Protein AF-A0A514WSY0-F1 (afdb_monomer)

Structure (mmCIF, N/CA/C/O backbone):
data_AF-A0A514WSY0-F1
#
_entry.id   AF-A0A514WSY0-F1
#
loop_
_atom_site.group_PDB
_atom_site.id
_atom_site.type_symbol
_atom_site.label_atom_id
_atom_site.label_alt_id
_atom_site.label_comp_id
_atom_site.label_asym_id
_atom_site.label_entity_id
_atom_site.label_seq_id
_atom_site.pdbx_PDB_ins_code
_atom_site.Cartn_x
_atom_site.Cartn_y
_atom_site.Cartn_z
_atom_site.occupancy
_atom_site.B_iso_or_equiv
_atom_site.auth_seq_id
_atom_site.auth_comp_id
_atom_site.auth_asym_id
_atom_site.auth_atom_id
_atom_site.pdbx_PDB_model_num
ATOM 1 N N . MET A 1 1 ? 25.156 -10.195 -79.319 1.00 49.22 1 MET A N 1
ATOM 2 C CA . MET A 1 1 ? 25.030 -8.844 -78.727 1.00 49.22 1 MET A CA 1
ATOM 3 C C . MET A 1 1 ? 23.936 -8.890 -77.669 1.00 49.22 1 MET A C 1
ATOM 5 O O . MET A 1 1 ? 22.770 -8.965 -78.022 1.00 49.22 1 MET A O 1
ATOM 9 N N . MET A 1 2 ? 24.316 -8.970 -76.390 1.00 41.12 2 MET A N 1
ATOM 10 C CA . MET A 1 2 ? 23.398 -9.015 -75.242 1.00 41.12 2 MET A CA 1
ATOM 11 C C . MET A 1 2 ? 23.031 -7.587 -74.824 1.00 41.12 2 MET A C 1
ATOM 13 O O . MET A 1 2 ? 23.914 -6.808 -74.478 1.00 41.12 2 MET A O 1
ATOM 17 N N . MET A 1 3 ? 21.740 -7.249 -74.853 1.00 45.38 3 MET A N 1
ATOM 18 C CA . MET A 1 3 ? 21.205 -6.016 -74.271 1.00 45.38 3 MET A CA 1
ATOM 19 C C . MET A 1 3 ? 20.852 -6.264 -72.801 1.00 45.38 3 MET A C 1
ATOM 21 O O . MET A 1 3 ? 19.945 -7.032 -72.488 1.00 45.38 3 MET A O 1
ATOM 25 N N . ILE A 1 4 ? 21.589 -5.612 -71.904 1.00 53.38 4 ILE A N 1
ATOM 26 C CA . ILE A 1 4 ? 21.357 -5.616 -70.459 1.00 53.38 4 ILE A CA 1
ATOM 27 C C . ILE A 1 4 ? 20.234 -4.614 -70.154 1.00 53.38 4 ILE A C 1
ATOM 29 O O . ILE A 1 4 ? 20.362 -3.419 -70.418 1.00 53.38 4 ILE A O 1
ATOM 33 N N . ARG A 1 5 ? 19.117 -5.119 -69.620 1.00 49.19 5 ARG A N 1
ATOM 34 C CA . ARG A 1 5 ? 18.004 -4.328 -69.077 1.00 49.19 5 ARG A CA 1
ATOM 35 C C . ARG A 1 5 ? 18.430 -3.701 -67.747 1.00 49.19 5 ARG A C 1
ATOM 37 O O . ARG A 1 5 ? 18.722 -4.426 -66.803 1.00 49.19 5 ARG A O 1
ATOM 44 N N . TRP A 1 6 ? 18.407 -2.375 -67.659 1.00 45.44 6 TRP A N 1
ATOM 45 C CA . TRP A 1 6 ? 18.540 -1.649 -66.396 1.00 45.44 6 TRP A CA 1
ATOM 46 C C . TRP A 1 6 ? 17.155 -1.474 -65.766 1.00 45.44 6 TRP A C 1
ATOM 48 O O . TRP A 1 6 ? 16.295 -0.795 -66.323 1.00 45.44 6 TRP A O 1
ATOM 58 N N . ILE A 1 7 ? 16.930 -2.118 -64.621 1.00 57.66 7 ILE A N 1
ATOM 59 C CA . ILE A 1 7 ? 15.767 -1.879 -63.761 1.00 57.66 7 ILE A CA 1
ATOM 60 C C . ILE A 1 7 ? 16.151 -0.740 -62.816 1.00 57.66 7 ILE A C 1
ATOM 62 O O . ILE A 1 7 ? 17.031 -0.898 -61.973 1.00 57.66 7 ILE A O 1
ATOM 66 N N . VAL A 1 8 ? 15.504 0.412 -62.971 1.00 50.09 8 VAL A N 1
ATOM 67 C CA . VAL A 1 8 ? 15.615 1.534 -62.036 1.00 50.09 8 VAL A CA 1
ATOM 68 C C . VAL A 1 8 ? 14.649 1.267 -60.880 1.00 50.09 8 VAL A C 1
ATOM 70 O O . VAL A 1 8 ? 13.440 1.420 -61.029 1.00 50.09 8 VAL A O 1
ATOM 73 N N . PHE A 1 9 ? 15.178 0.835 -59.735 1.00 47.72 9 PHE A N 1
ATOM 74 C CA . PHE A 1 9 ? 14.438 0.800 -58.473 1.00 47.72 9 PHE A CA 1
ATOM 75 C C . PHE A 1 9 ? 14.462 2.202 -57.855 1.00 47.72 9 PHE A C 1
ATOM 77 O O . PHE A 1 9 ? 15.474 2.629 -57.301 1.00 47.72 9 PHE A O 1
ATOM 84 N N . LEU A 1 10 ? 13.349 2.930 -57.963 1.00 47.09 10 LEU A N 1
ATOM 85 C CA . LEU A 1 10 ? 13.120 4.152 -57.195 1.00 47.09 10 LEU A CA 1
ATOM 86 C C . LEU A 1 10 ? 12.770 3.751 -55.752 1.00 47.09 10 LEU A C 1
ATOM 88 O O . LEU A 1 10 ? 11.654 3.314 -55.475 1.00 47.09 10 LEU A O 1
ATOM 92 N N . PHE A 1 11 ? 13.724 3.881 -54.830 1.00 49.72 11 PHE A N 1
ATOM 93 C CA . PHE A 1 11 ? 13.440 3.852 -53.397 1.00 49.72 11 PHE A CA 1
ATOM 94 C C . PHE A 1 11 ? 12.844 5.204 -52.996 1.00 49.72 11 PHE A C 1
ATOM 96 O O . PHE A 1 11 ? 13.545 6.211 -52.910 1.00 49.72 11 PHE A O 1
ATOM 103 N N . VAL A 1 12 ? 11.533 5.224 -52.766 1.00 48.94 12 VAL A N 1
ATOM 104 C CA . VAL A 1 12 ? 10.858 6.331 -52.088 1.00 48.94 12 VAL A CA 1
ATOM 105 C C . VAL A 1 12 ? 11.247 6.246 -50.612 1.00 48.94 12 VAL A C 1
ATOM 107 O O . VAL A 1 12 ? 10.698 5.447 -49.858 1.00 48.94 12 VAL A O 1
ATOM 110 N N . LEU A 1 13 ? 12.242 7.040 -50.213 1.00 47.41 13 LEU A N 1
ATOM 111 C CA . LEU A 1 13 ? 12.536 7.332 -48.812 1.00 47.41 13 LEU A CA 1
ATOM 112 C C . LEU A 1 13 ? 11.383 8.178 -48.264 1.00 47.41 13 LEU A C 1
ATOM 114 O O . LEU A 1 13 ? 11.403 9.405 -48.324 1.00 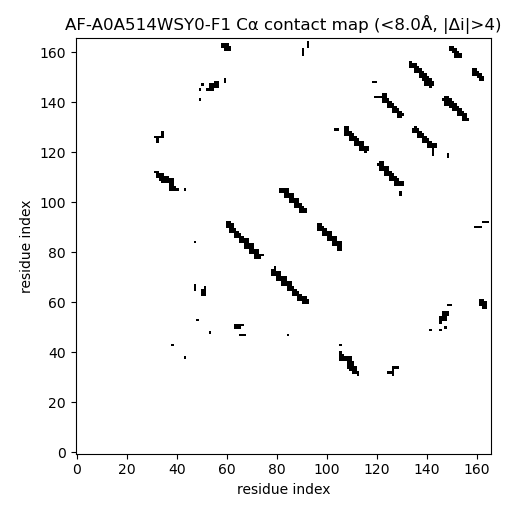47.41 13 LEU A O 1
ATOM 118 N N . GLY A 1 14 ? 10.346 7.503 -47.772 1.00 44.25 14 GLY A N 1
ATOM 119 C CA . GLY A 1 14 ? 9.376 8.118 -46.882 1.00 44.25 14 GLY A CA 1
ATOM 120 C C . GLY A 1 14 ? 10.098 8.501 -45.598 1.00 44.25 14 GLY A C 1
ATOM 121 O O . GLY A 1 14 ? 10.424 7.633 -44.792 1.00 44.25 14 GLY A O 1
ATOM 122 N N . ALA A 1 15 ? 10.386 9.790 -45.430 1.00 51.22 15 ALA A N 1
ATOM 123 C CA . ALA A 1 15 ? 10.740 10.349 -44.137 1.00 51.22 15 ALA A CA 1
ATOM 124 C C . ALA A 1 15 ? 9.497 10.233 -43.247 1.00 51.22 15 ALA A C 1
ATOM 126 O O . ALA A 1 15 ? 8.603 11.075 -43.297 1.00 51.22 15 ALA A O 1
ATOM 127 N N . VAL A 1 16 ? 9.405 9.132 -42.502 1.00 50.41 16 VAL A N 1
ATOM 128 C CA . VAL A 1 16 ? 8.457 9.020 -41.399 1.00 50.41 16 VAL A CA 1
ATOM 129 C C . VAL A 1 16 ? 8.965 9.983 -40.337 1.00 50.41 16 VAL A C 1
ATOM 131 O O . VAL A 1 16 ? 10.051 9.823 -39.786 1.00 50.41 16 VAL A O 1
ATOM 134 N N . THR A 1 17 ? 8.219 11.063 -40.166 1.00 47.12 17 THR A N 1
ATOM 135 C CA . THR A 1 17 ? 8.402 12.065 -39.128 1.00 47.12 17 THR A CA 1
ATOM 136 C C . THR A 1 17 ? 8.145 11.414 -37.774 1.00 47.12 17 THR A C 1
ATOM 138 O O . THR A 1 17 ? 6.995 11.308 -37.352 1.00 47.12 17 THR A O 1
ATOM 141 N N . ASP A 1 18 ? 9.206 10.991 -37.091 1.00 40.91 18 ASP A N 1
ATOM 142 C CA . ASP A 1 18 ? 9.161 10.742 -35.652 1.00 40.91 18 ASP A CA 1
ATOM 143 C C . ASP A 1 18 ? 9.170 12.102 -34.940 1.00 40.91 18 ASP A C 1
ATOM 145 O O . ASP A 1 18 ? 10.183 12.563 -34.410 1.00 40.91 18 ASP A O 1
ATOM 149 N N . GLU A 1 19 ? 8.022 12.782 -34.950 1.00 43.56 19 GLU A N 1
ATOM 150 C CA . GLU A 1 19 ? 7.717 13.742 -33.895 1.00 43.56 19 GLU A CA 1
ATOM 151 C C . GLU A 1 19 ? 7.579 12.934 -32.604 1.00 43.56 19 GLU A C 1
ATOM 153 O O . GLU A 1 19 ? 6.514 12.424 -32.259 1.00 43.56 19 GLU A O 1
ATOM 158 N N . ILE A 1 20 ? 8.704 12.758 -31.909 1.00 43.41 20 ILE A N 1
ATOM 159 C CA . ILE A 1 20 ? 8.717 12.221 -30.556 1.00 43.41 20 ILE A CA 1
ATOM 160 C C . ILE A 1 20 ? 8.007 13.257 -29.690 1.00 43.41 20 ILE A C 1
ATOM 162 O O . ILE A 1 20 ? 8.602 14.232 -29.229 1.00 43.41 20 ILE A O 1
ATOM 166 N N . ALA A 1 21 ? 6.708 13.048 -29.500 1.00 36.47 21 ALA A N 1
ATOM 167 C CA . ALA A 1 21 ? 5.917 13.704 -28.484 1.00 36.47 21 ALA A CA 1
ATOM 168 C C . ALA A 1 21 ? 6.507 13.341 -27.112 1.00 36.47 21 ALA A C 1
ATOM 170 O O . ALA A 1 21 ? 6.096 12.384 -26.462 1.00 36.47 21 ALA A O 1
ATOM 171 N N . PHE A 1 22 ? 7.496 14.113 -26.662 1.00 37.94 22 PHE A N 1
ATOM 172 C CA . PHE A 1 22 ? 7.923 14.169 -25.266 1.00 37.94 22 PHE A CA 1
ATOM 173 C C . PHE A 1 22 ? 6.858 14.919 -24.454 1.00 37.94 22 PHE A C 1
ATOM 175 O O . PHE A 1 22 ? 7.079 16.003 -23.925 1.00 37.94 22 PHE A O 1
ATOM 182 N N . GLY A 1 23 ? 5.665 14.336 -24.383 1.00 35.69 23 GLY A N 1
ATOM 183 C CA . GLY A 1 23 ? 4.714 14.590 -23.319 1.00 35.69 23 GLY A CA 1
ATOM 184 C C . GLY A 1 23 ? 4.888 13.470 -22.312 1.00 35.69 23 GLY A C 1
ATOM 185 O O . GLY A 1 23 ? 4.402 12.366 -22.531 1.00 35.69 23 GLY A O 1
ATOM 186 N N . GLN A 1 24 ? 5.620 13.720 -21.227 1.00 37.50 24 GLN A N 1
ATOM 187 C CA . GLN A 1 24 ? 5.541 12.847 -20.063 1.00 37.50 24 GLN A CA 1
ATOM 188 C C . GLN A 1 24 ? 4.114 12.915 -19.529 1.00 37.50 24 GLN A C 1
ATOM 190 O O . GLN A 1 24 ? 3.768 13.806 -18.754 1.00 37.50 24 GLN A O 1
ATOM 195 N N . GLU A 1 25 ? 3.285 11.965 -19.940 1.00 36.28 25 GLU A N 1
ATOM 196 C CA . GLU A 1 25 ? 2.050 11.648 -19.246 1.00 36.28 25 GLU A CA 1
ATOM 197 C C . GLU A 1 25 ? 2.443 11.083 -17.875 1.00 36.28 25 GLU A C 1
ATOM 199 O O . GLU A 1 25 ? 2.651 9.887 -17.673 1.00 36.28 25 GLU A O 1
ATOM 204 N N . VAL A 1 26 ? 2.609 11.987 -16.907 1.00 43.34 26 VAL A N 1
ATOM 205 C CA . VAL A 1 26 ? 2.345 11.675 -15.501 1.00 43.34 26 VAL A CA 1
ATOM 206 C C . VAL A 1 26 ? 0.973 10.998 -15.510 1.00 43.34 26 VAL A C 1
ATOM 208 O O . VAL A 1 26 ? 0.051 11.620 -16.041 1.00 43.34 26 VAL A O 1
ATOM 211 N N . PRO A 1 27 ? 0.823 9.748 -15.025 1.00 44.94 27 PRO A N 1
ATOM 212 C CA . PRO A 1 27 ? -0.423 9.008 -15.181 1.00 44.94 27 PRO A CA 1
ATOM 213 C C . PRO A 1 27 ? -1.586 9.896 -14.747 1.00 44.94 27 PRO A C 1
ATOM 215 O O . PRO A 1 27 ? -1.594 10.427 -13.6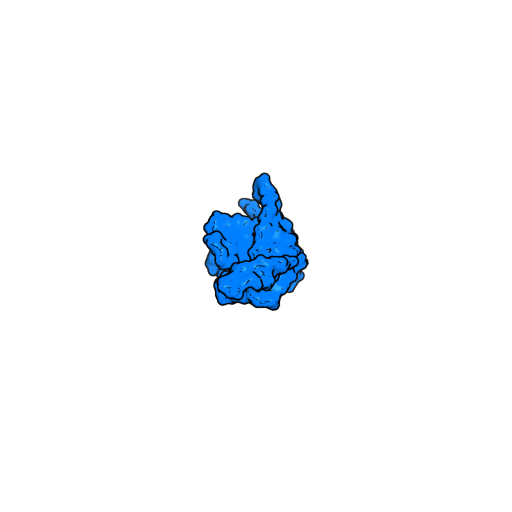32 1.00 44.94 27 PRO A O 1
ATOM 218 N N . PHE A 1 28 ? -2.475 10.150 -15.709 1.00 43.25 28 PHE A N 1
ATOM 219 C CA . PHE A 1 28 ? -3.557 11.106 -15.600 1.00 43.25 28 PHE A CA 1
ATOM 220 C C . PHE A 1 28 ? -4.373 10.816 -14.346 1.00 43.25 28 PHE A C 1
ATOM 222 O O . PHE A 1 28 ? -4.771 9.681 -14.101 1.00 43.25 28 PHE A O 1
ATOM 229 N N . ILE A 1 29 ? -4.730 11.873 -13.623 1.00 46.09 29 ILE A N 1
ATOM 230 C CA . ILE A 1 29 ? -5.723 11.859 -12.536 1.00 46.09 29 ILE A CA 1
ATOM 231 C C . ILE A 1 29 ? -7.033 11.147 -12.966 1.00 46.09 29 ILE A C 1
ATOM 233 O O . ILE A 1 29 ? -7.771 10.643 -12.126 1.00 46.09 29 ILE A O 1
ATOM 237 N N . ASN A 1 30 ? -7.299 11.047 -14.275 1.00 47.56 30 ASN A N 1
ATOM 238 C CA . ASN A 1 30 ? -8.462 10.378 -14.862 1.00 47.56 30 ASN A CA 1
ATOM 239 C C . ASN A 1 30 ? -8.370 8.840 -14.954 1.00 47.56 30 ASN A C 1
ATOM 241 O O . ASN A 1 30 ? -9.380 8.210 -15.259 1.00 47.56 30 ASN A O 1
ATOM 245 N N . ASP A 1 31 ? -7.208 8.224 -14.710 1.00 61.97 31 ASP A N 1
ATOM 246 C CA . ASP A 1 31 ? -7.023 6.769 -14.818 1.00 61.97 31 ASP A CA 1
ATOM 247 C C . ASP A 1 31 ? -7.016 6.023 -13.478 1.00 61.97 31 ASP A C 1
ATOM 249 O O . ASP A 1 31 ? -6.892 4.790 -13.472 1.00 61.97 31 ASP A O 1
ATOM 253 N N . ASP A 1 32 ? -7.197 6.742 -12.372 1.00 74.62 32 ASP A N 1
ATOM 254 C CA . ASP A 1 32 ? -7.227 6.181 -11.026 1.00 74.62 32 ASP A CA 1
ATOM 255 C C . ASP A 1 32 ? -8.352 5.137 -10.863 1.00 74.62 32 ASP A C 1
ATOM 257 O O . ASP A 1 32 ? -9.489 5.366 -11.294 1.00 74.62 32 ASP A O 1
ATOM 261 N N . PRO A 1 33 ? -8.083 3.986 -10.216 1.00 81.50 33 PRO A N 1
ATOM 262 C CA . PRO A 1 33 ? -9.129 3.029 -9.883 1.00 81.50 33 PRO A CA 1
ATOM 263 C C . PRO A 1 33 ? -10.207 3.668 -9.002 1.00 81.50 33 PRO A C 1
ATOM 265 O O . PRO A 1 33 ? -9.900 4.307 -7.994 1.00 81.50 33 PRO A O 1
ATOM 268 N N . SER A 1 34 ? -11.479 3.442 -9.334 1.00 85.38 34 SER A N 1
ATOM 269 C CA . SER A 1 34 ? -12.586 3.854 -8.471 1.00 85.38 34 SER A CA 1
ATOM 270 C C . SER A 1 34 ? -12.599 3.023 -7.191 1.00 85.38 34 SER A C 1
ATOM 272 O O . SER A 1 34 ? -12.605 1.790 -7.248 1.00 85.38 34 SER A O 1
ATOM 274 N N . VAL A 1 35 ? -12.665 3.692 -6.046 1.00 87.00 35 VAL A N 1
ATOM 275 C CA . VAL A 1 35 ? -12.582 3.056 -4.733 1.00 87.00 35 VAL A CA 1
ATOM 276 C C . VAL A 1 35 ? -13.990 2.719 -4.229 1.00 87.00 35 VAL A C 1
ATOM 278 O O . VAL A 1 35 ? -14.664 3.529 -3.596 1.00 87.00 35 VAL A O 1
ATOM 281 N N . GLN A 1 36 ? -14.465 1.524 -4.585 1.00 87.56 36 GLN A N 1
ATOM 282 C CA . GLN A 1 36 ? -15.857 1.097 -4.370 1.00 87.56 36 GLN A CA 1
ATOM 283 C C . GLN A 1 36 ? -15.994 -0.112 -3.438 1.00 87.56 36 GLN A C 1
ATOM 285 O O . GLN A 1 36 ? -17.105 -0.431 -3.024 1.00 87.56 36 GLN A O 1
ATOM 290 N N . GLN A 1 37 ? -14.887 -0.782 -3.115 1.00 90.44 37 GLN A N 1
ATOM 291 C CA . GLN A 1 37 ? -14.873 -2.013 -2.325 1.00 90.44 37 GLN A CA 1
ATOM 292 C C . GLN A 1 37 ? -14.206 -1.756 -0.974 1.00 90.44 37 GLN A C 1
ATOM 294 O O . GLN A 1 37 ? -13.307 -0.925 -0.887 1.00 90.44 37 GLN A O 1
ATOM 299 N N . GLU A 1 38 ? -14.633 -2.444 0.079 1.00 91.94 38 GLU A N 1
ATOM 300 C CA . GLU A 1 38 ? -13.911 -2.468 1.357 1.00 91.94 38 GLU A CA 1
ATOM 301 C C . GLU A 1 38 ? -12.881 -3.593 1.321 1.00 91.94 38 GLU A C 1
ATOM 303 O O . GLU A 1 38 ? -13.157 -4.652 0.759 1.00 91.94 38 GLU A O 1
ATOM 308 N N . LEU A 1 39 ? -11.691 -3.359 1.878 1.00 91.31 39 LEU A N 1
ATOM 309 C CA . LEU A 1 39 ? -10.684 -4.405 2.009 1.00 91.31 39 LEU A CA 1
ATOM 310 C C . LEU A 1 39 ? -11.276 -5.558 2.836 1.00 91.31 39 LEU A C 1
ATOM 312 O O . LEU A 1 39 ? -11.748 -5.383 3.953 1.00 91.31 39 LEU A O 1
ATOM 316 N N . ASP A 1 40 ? -11.269 -6.757 2.278 1.00 91.56 40 ASP A N 1
ATOM 317 C CA . ASP A 1 40 ? -11.485 -7.976 3.043 1.00 91.56 40 ASP A CA 1
ATOM 318 C C . ASP A 1 40 ? -10.128 -8.579 3.434 1.00 91.56 40 ASP A C 1
ATOM 320 O O . ASP A 1 40 ? -9.066 -8.025 3.134 1.00 91.56 40 ASP A O 1
ATOM 324 N N . GLN A 1 41 ? -10.155 -9.706 4.145 1.00 92.31 41 GLN A N 1
ATOM 325 C CA . GLN A 1 41 ? -8.934 -10.378 4.586 1.00 92.31 41 GLN A CA 1
ATOM 326 C C . GLN A 1 41 ? -8.055 -10.797 3.397 1.00 92.31 41 GLN A C 1
ATOM 328 O O . GLN A 1 41 ? -6.845 -10.576 3.425 1.00 92.31 41 GLN A O 1
ATOM 333 N N . ASP A 1 42 ? -8.659 -11.348 2.342 1.00 94.31 42 ASP A N 1
ATOM 334 C CA . ASP A 1 42 ? -7.936 -11.846 1.170 1.00 94.31 42 ASP A CA 1
ATOM 335 C C . ASP A 1 42 ? -7.217 -10.706 0.439 1.00 94.31 42 ASP A C 1
ATOM 337 O O . ASP A 1 42 ? -6.029 -10.808 0.110 1.00 94.31 42 ASP A O 1
ATOM 341 N N . MET A 1 43 ? -7.908 -9.584 0.228 1.00 94.19 43 MET A N 1
ATOM 342 C CA . MET A 1 43 ? -7.327 -8.410 -0.406 1.00 94.19 43 MET A CA 1
ATOM 343 C C . MET A 1 43 ? -6.294 -7.729 0.494 1.00 94.19 43 MET A C 1
ATOM 345 O O . MET A 1 43 ? -5.254 -7.269 0.015 1.00 94.19 43 MET A O 1
ATOM 349 N N . PHE A 1 44 ? -6.534 -7.683 1.804 1.00 94.50 44 PHE A N 1
ATOM 350 C CA . PHE A 1 44 ? -5.565 -7.168 2.765 1.00 94.50 44 PHE A CA 1
ATOM 351 C C . PHE A 1 44 ? -4.263 -7.981 2.738 1.00 94.50 44 PHE A C 1
ATOM 353 O O . PHE A 1 44 ? -3.178 -7.401 2.640 1.00 94.50 44 PHE A O 1
ATOM 360 N N . ASP A 1 45 ? -4.358 -9.311 2.741 1.00 94.94 45 ASP A N 1
ATOM 361 C CA . ASP A 1 45 ? -3.205 -10.210 2.661 1.00 94.94 45 ASP A CA 1
ATOM 362 C C . ASP A 1 45 ? -2.486 -10.089 1.316 1.00 94.94 45 ASP A C 1
ATOM 364 O O . ASP A 1 45 ? -1.251 -10.070 1.264 1.00 94.94 45 ASP A O 1
ATOM 368 N N . PHE A 1 46 ? -3.239 -9.930 0.225 1.00 94.44 46 PHE A N 1
ATOM 369 C CA . PHE A 1 46 ? -2.682 -9.633 -1.089 1.00 94.44 46 PHE A CA 1
ATOM 370 C C . PHE A 1 46 ? -1.870 -8.332 -1.086 1.00 94.44 46 PHE A C 1
ATOM 372 O O . PHE A 1 46 ? -0.722 -8.324 -1.541 1.00 94.44 46 PHE A O 1
ATOM 379 N N . VAL A 1 47 ? -2.417 -7.242 -0.543 1.00 94.88 47 VAL A N 1
ATOM 380 C CA . VAL A 1 47 ? -1.726 -5.947 -0.454 1.00 94.88 47 VAL A CA 1
ATOM 381 C C . VAL A 1 47 ? -0.492 -6.061 0.441 1.00 94.88 47 VAL A C 1
ATOM 383 O O . VAL A 1 47 ? 0.594 -5.628 0.047 1.00 94.88 47 VAL A O 1
ATOM 386 N N . ALA A 1 48 ? -0.621 -6.682 1.616 1.00 95.00 48 ALA A N 1
ATOM 387 C CA . ALA A 1 48 ? 0.473 -6.861 2.565 1.00 95.00 48 ALA A CA 1
ATOM 388 C C . ALA A 1 48 ? 1.628 -7.665 1.951 1.00 95.00 48 ALA A C 1
ATOM 390 O O . ALA A 1 48 ? 2.788 -7.248 2.031 1.00 95.00 48 ALA A O 1
ATOM 391 N N . LYS A 1 49 ? 1.312 -8.778 1.277 1.00 94.69 49 LYS A N 1
ATOM 392 C CA . LYS A 1 49 ? 2.288 -9.608 0.567 1.00 94.69 49 LYS A CA 1
ATOM 393 C C . LYS A 1 49 ? 2.929 -8.848 -0.586 1.00 94.69 49 LYS A C 1
ATOM 395 O O . LYS A 1 49 ? 4.153 -8.879 -0.714 1.00 94.69 49 LYS A O 1
ATOM 400 N N . THR A 1 50 ? 2.136 -8.161 -1.404 1.00 94.69 50 THR A N 1
ATOM 401 C CA . THR A 1 50 ? 2.642 -7.435 -2.574 1.00 94.69 50 THR A CA 1
ATOM 402 C C . THR A 1 50 ? 3.593 -6.328 -2.144 1.00 94.69 50 THR A C 1
ATOM 404 O O . THR A 1 50 ? 4.738 -6.305 -2.579 1.00 94.69 50 THR A O 1
ATOM 407 N N . LEU A 1 51 ? 3.195 -5.472 -1.204 1.00 94.38 51 LEU A N 1
ATOM 408 C CA . LEU A 1 51 ? 4.054 -4.390 -0.721 1.00 94.38 51 LEU A CA 1
ATOM 409 C C . LEU A 1 51 ? 5.253 -4.892 0.104 1.00 94.38 51 LEU A C 1
ATOM 411 O O . LEU A 1 51 ? 6.306 -4.260 0.089 1.00 94.38 51 LEU A O 1
ATOM 415 N N . GLY A 1 52 ? 5.114 -6.008 0.827 1.00 93.56 52 GLY A N 1
ATOM 416 C CA . GLY A 1 52 ? 6.170 -6.537 1.697 1.00 93.56 52 GLY A CA 1
ATOM 417 C C . GLY A 1 52 ? 7.229 -7.387 1.007 1.00 93.56 52 GLY A C 1
ATOM 418 O O . GLY A 1 52 ? 8.345 -7.488 1.512 1.00 93.56 52 GLY A O 1
ATOM 419 N N . SER A 1 53 ? 6.900 -7.995 -0.134 1.00 91.81 53 SER A N 1
ATOM 420 C CA . SER A 1 53 ? 7.811 -8.891 -0.860 1.00 91.81 53 SER A CA 1
ATOM 421 C C . SER A 1 53 ? 8.264 -8.361 -2.217 1.00 91.81 53 SER A C 1
ATOM 423 O O . SER A 1 53 ? 9.198 -8.918 -2.796 1.00 91.81 53 SER A O 1
ATOM 425 N N . ALA A 1 54 ? 7.636 -7.303 -2.736 1.00 90.19 54 ALA A N 1
ATOM 426 C CA . ALA A 1 54 ? 7.951 -6.842 -4.073 1.00 90.19 54 ALA A CA 1
ATOM 427 C C . ALA A 1 54 ? 9.334 -6.200 -4.179 1.00 90.19 54 ALA A C 1
ATOM 429 O O . ALA A 1 54 ? 9.781 -5.418 -3.335 1.00 90.19 54 ALA A O 1
ATOM 430 N N . LYS A 1 55 ? 9.981 -6.474 -5.310 1.00 92.31 55 LYS A N 1
ATOM 431 C CA . LYS A 1 55 ? 11.185 -5.768 -5.726 1.00 92.31 55 LYS A CA 1
ATOM 432 C C . LYS A 1 55 ? 10.797 -4.398 -6.277 1.00 92.31 55 LYS A C 1
ATOM 434 O O . LYS A 1 55 ? 9.996 -4.301 -7.201 1.00 92.31 55 LYS A O 1
ATOM 439 N N . LEU A 1 56 ? 11.381 -3.331 -5.744 1.00 91.50 56 LEU A N 1
ATOM 440 C CA . LEU A 1 56 ? 11.200 -2.000 -6.323 1.00 91.50 56 LEU A CA 1
ATOM 441 C C . LEU A 1 56 ? 11.942 -1.908 -7.660 1.00 91.50 56 LEU A C 1
ATOM 443 O O . LEU A 1 56 ? 13.089 -2.356 -7.776 1.00 91.50 56 LEU A O 1
ATOM 447 N N . SER A 1 57 ? 11.293 -1.331 -8.668 1.00 90.31 57 SER A N 1
ATOM 448 C CA . SER A 1 57 ? 11.906 -1.151 -9.985 1.00 90.31 57 SER A CA 1
ATOM 449 C C . SER A 1 57 ? 13.072 -0.149 -9.938 1.00 90.31 57 SER A C 1
ATOM 451 O O . SER A 1 57 ? 13.085 0.732 -9.081 1.00 90.31 57 SER A O 1
ATOM 453 N N . PRO A 1 58 ? 14.061 -0.214 -10.852 1.00 87.44 58 PRO A N 1
ATOM 454 C CA . PRO A 1 58 ? 15.279 0.610 -10.766 1.00 87.44 58 PRO A CA 1
ATOM 455 C C . PRO A 1 58 ? 15.061 2.136 -10.764 1.00 87.44 58 PRO A C 1
ATOM 457 O O . PRO A 1 58 ? 15.902 2.884 -10.242 1.00 87.44 58 PRO A O 1
ATOM 460 N N . HIS A 1 59 ? 13.951 2.600 -11.349 1.00 84.00 59 HIS A N 1
ATOM 461 C CA . HIS A 1 59 ? 13.535 4.008 -11.381 1.00 84.00 59 HIS A CA 1
ATOM 462 C C . HIS A 1 59 ? 12.864 4.479 -10.082 1.00 84.00 59 HIS A C 1
ATOM 464 O O . HIS A 1 59 ? 12.769 5.681 -9.841 1.00 84.00 59 HIS A O 1
ATOM 470 N N . MET A 1 60 ? 12.450 3.554 -9.216 1.00 86.38 60 MET A N 1
ATOM 471 C CA . MET A 1 60 ? 11.881 3.848 -7.905 1.00 86.38 60 MET A CA 1
ATOM 472 C C . MET A 1 60 ? 13.010 4.134 -6.907 1.00 86.38 60 MET A C 1
ATOM 474 O O . MET A 1 60 ? 13.636 3.225 -6.363 1.00 86.38 60 MET A O 1
ATOM 478 N N . LYS A 1 61 ? 13.302 5.415 -6.656 1.00 81.00 61 LYS A N 1
ATOM 479 C CA . LYS A 1 61 ? 14.331 5.854 -5.692 1.00 81.00 61 LYS A CA 1
ATOM 480 C C . LYS A 1 61 ? 13.759 6.040 -4.284 1.00 81.00 61 LYS A C 1
ATOM 482 O O . LYS A 1 61 ? 13.971 7.065 -3.645 1.00 81.00 61 LYS A O 1
ATOM 487 N N . CYS A 1 62 ? 13.030 5.050 -3.787 1.00 85.19 62 CYS A N 1
ATOM 488 C CA . CYS A 1 62 ? 12.533 5.040 -2.414 1.00 85.19 62 CYS A CA 1
ATOM 489 C C . CYS A 1 62 ? 12.895 3.731 -1.713 1.00 85.19 62 CYS A C 1
ATOM 491 O O . CYS A 1 62 ? 13.340 2.770 -2.339 1.00 85.19 62 CYS A O 1
ATOM 493 N N . THR A 1 63 ? 12.687 3.687 -0.400 1.00 88.38 63 THR A N 1
ATOM 494 C CA . THR A 1 63 ? 12.637 2.414 0.327 1.00 88.38 63 THR A CA 1
ATOM 495 C C . THR A 1 63 ? 11.230 2.170 0.831 1.00 88.38 63 THR A C 1
ATOM 497 O O . THR A 1 63 ? 10.596 3.096 1.339 1.00 88.38 63 THR A O 1
ATOM 500 N N . LEU A 1 64 ? 10.795 0.918 0.747 1.00 90.81 64 LEU A N 1
ATOM 501 C CA . LEU A 1 64 ? 9.514 0.447 1.243 1.00 90.81 64 LEU A CA 1
ATOM 502 C C . LEU A 1 64 ? 9.762 -0.623 2.304 1.00 90.81 64 LEU A C 1
ATOM 504 O O . LEU A 1 64 ? 10.568 -1.531 2.104 1.00 90.81 64 LEU A O 1
ATOM 508 N N . LYS A 1 65 ? 9.087 -0.503 3.443 1.00 92.88 65 LYS A N 1
ATOM 509 C CA . LYS A 1 65 ? 9.014 -1.551 4.462 1.00 92.88 65 LYS A CA 1
ATOM 510 C C . LYS A 1 65 ? 7.572 -1.683 4.897 1.00 92.88 65 LYS A C 1
ATOM 512 O O . LYS A 1 65 ? 6.942 -0.671 5.188 1.00 92.88 65 LYS A O 1
ATOM 517 N N . THR A 1 66 ? 7.075 -2.904 4.998 1.00 94.31 66 THR A N 1
ATOM 518 C CA . THR A 1 66 ? 5.738 -3.151 5.527 1.00 94.31 66 THR A CA 1
ATOM 519 C C . THR A 1 66 ? 5.784 -4.056 6.744 1.00 94.31 66 THR A C 1
ATOM 521 O O . THR A 1 66 ? 6.700 -4.865 6.907 1.00 94.31 66 THR A O 1
ATOM 524 N N . ARG A 1 67 ? 4.807 -3.887 7.633 1.00 95.69 67 ARG A N 1
ATOM 525 C CA . ARG A 1 67 ? 4.556 -4.802 8.745 1.00 95.69 67 ARG A CA 1
ATOM 526 C C . ARG A 1 67 ? 3.065 -4.875 9.037 1.00 95.69 67 ARG A C 1
ATOM 528 O O . ARG A 1 67 ? 2.393 -3.846 9.053 1.00 95.69 67 ARG A O 1
ATOM 535 N N . THR A 1 68 ? 2.573 -6.072 9.318 1.00 95.25 68 THR A N 1
ATOM 536 C CA . THR A 1 68 ? 1.217 -6.265 9.836 1.00 95.25 68 THR A CA 1
ATOM 537 C C . THR A 1 68 ? 1.239 -6.115 11.353 1.00 95.25 68 THR A C 1
ATOM 539 O O . THR A 1 68 ? 2.105 -6.667 12.033 1.00 95.25 68 THR A O 1
ATOM 542 N N . LEU A 1 69 ? 0.309 -5.331 11.877 1.00 95.56 69 LEU A N 1
ATOM 543 C CA . LEU A 1 69 ? 0.109 -5.044 13.289 1.00 95.56 69 LEU A CA 1
ATOM 544 C C . LEU A 1 69 ? -1.329 -5.383 13.667 1.00 95.56 69 LEU A C 1
ATOM 546 O O . LEU A 1 69 ? -2.217 -5.365 12.819 1.00 95.56 69 LEU A O 1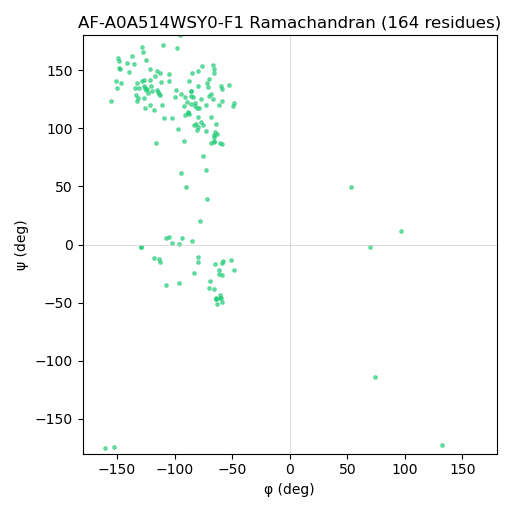
ATOM 550 N N . ARG A 1 70 ? -1.559 -5.601 14.960 1.00 94.75 70 ARG A N 1
ATOM 551 C CA . ARG A 1 70 ? -2.899 -5.741 15.522 1.00 94.75 70 ARG A CA 1
ATOM 552 C C . ARG A 1 70 ? -3.099 -4.674 16.586 1.00 94.75 70 ARG A C 1
ATOM 554 O O . ARG A 1 70 ? -2.334 -4.612 17.546 1.00 94.75 70 ARG A O 1
ATOM 561 N N . GLU A 1 71 ? -4.095 -3.817 16.400 1.00 93.38 71 GLU A N 1
ATOM 562 C CA . GLU A 1 71 ? -4.389 -2.705 17.309 1.00 93.38 71 GLU A CA 1
ATOM 563 C C . GLU A 1 71 ? -5.810 -2.824 17.861 1.00 93.38 71 GLU A C 1
ATOM 565 O O . GLU A 1 71 ? -6.740 -3.206 17.149 1.00 93.38 71 GLU A O 1
ATOM 570 N N . LEU A 1 72 ? -5.987 -2.486 19.139 1.00 93.00 72 LEU A N 1
ATOM 571 C CA . LEU A 1 72 ? -7.307 -2.382 19.750 1.00 93.00 72 LEU A CA 1
ATOM 572 C C . LEU A 1 72 ? -7.898 -1.012 19.402 1.00 93.00 72 LEU A C 1
ATOM 574 O O . LEU A 1 72 ? -7.321 0.021 19.746 1.00 93.00 72 LEU A O 1
ATOM 578 N N . ARG A 1 73 ? -9.035 -0.996 18.704 1.00 88.12 73 ARG A N 1
ATOM 579 C CA . ARG A 1 73 ? -9.719 0.228 18.271 1.00 88.12 73 ARG A CA 1
ATOM 580 C C . ARG A 1 73 ? -11.098 0.341 18.897 1.00 88.12 73 ARG A C 1
ATOM 582 O O . ARG A 1 73 ? -11.784 -0.658 19.087 1.00 88.12 73 ARG A O 1
ATOM 589 N N . ARG A 1 74 ? -11.501 1.574 19.206 1.00 88.50 74 ARG A N 1
ATOM 590 C CA . ARG A 1 74 ? -12.828 1.894 19.742 1.00 88.50 74 ARG A CA 1
ATOM 591 C C . ARG A 1 74 ? -13.776 2.226 18.600 1.00 88.50 74 ARG A C 1
ATOM 593 O O . ARG A 1 74 ? -13.540 3.188 17.873 1.00 88.50 74 ARG A O 1
ATOM 600 N N . PHE A 1 75 ? -14.839 1.450 18.477 1.00 86.19 75 PHE A N 1
ATOM 601 C CA . PHE A 1 75 ? -15.952 1.678 17.563 1.00 86.19 75 PHE A CA 1
ATOM 602 C C . PHE A 1 75 ? -17.199 2.069 18.363 1.00 86.19 75 PHE A C 1
ATOM 604 O O . PHE A 1 75 ? -17.207 2.002 19.595 1.00 86.19 75 PHE A O 1
ATOM 611 N N . SER A 1 76 ? -18.267 2.476 17.675 1.00 87.81 76 SER A N 1
ATOM 612 C CA . SER A 1 76 ? -19.543 2.816 18.322 1.00 87.81 76 SER A CA 1
ATOM 613 C C . SER A 1 76 ? -20.173 1.640 19.075 1.00 87.81 76 SER A C 1
ATOM 615 O O . SER A 1 76 ? -20.977 1.861 19.973 1.00 87.81 76 SER A O 1
ATOM 617 N N . ASP A 1 77 ? -19.811 0.405 18.722 1.00 91.50 77 ASP A N 1
ATOM 618 C CA . ASP A 1 77 ? -20.317 -0.832 19.317 1.00 91.50 77 ASP A CA 1
ATOM 619 C C . ASP A 1 77 ? -19.327 -1.524 20.276 1.00 91.50 77 ASP A C 1
ATOM 621 O O . ASP A 1 77 ? -19.610 -2.618 20.761 1.00 91.50 77 ASP A O 1
ATOM 625 N N . GLY A 1 78 ? -18.189 -0.890 20.586 1.00 94.00 78 GLY A N 1
ATOM 626 C CA . GLY A 1 78 ? -17.222 -1.376 21.575 1.00 94.00 78 GLY A CA 1
ATOM 627 C C . GLY A 1 78 ? -15.769 -1.374 21.097 1.00 94.00 78 GLY A C 1
ATOM 628 O O . GLY A 1 78 ? -15.430 -0.850 20.036 1.00 94.00 78 GLY A O 1
ATOM 629 N N . GLU A 1 79 ? -14.878 -1.947 21.910 1.00 95.38 79 GLU A N 1
ATOM 630 C CA . GLU A 1 79 ? -13.466 -2.114 21.553 1.00 95.38 79 GLU A CA 1
ATOM 631 C C . GLU A 1 79 ? -13.271 -3.405 20.745 1.00 95.38 79 GLU A C 1
ATOM 633 O O . GLU A 1 79 ? -13.696 -4.480 21.168 1.00 95.38 79 GLU A O 1
ATOM 638 N N . LYS A 1 80 ? -12.620 -3.315 19.582 1.00 91.94 80 LYS A N 1
ATOM 639 C CA . LYS A 1 80 ? -12.350 -4.459 18.702 1.00 91.94 80 LYS A CA 1
ATOM 640 C C . LYS A 1 80 ? -10.902 -4.465 18.240 1.00 91.94 80 LYS A C 1
ATOM 642 O O . LYS A 1 80 ? -10.339 -3.427 17.889 1.00 91.94 80 LYS A O 1
ATOM 647 N N . TRP A 1 81 ? -10.303 -5.650 18.205 1.00 92.94 81 TRP A N 1
ATOM 648 C CA . TRP A 1 81 ? -9.000 -5.849 17.578 1.00 92.94 81 TRP A CA 1
ATOM 649 C C . TRP A 1 81 ? -9.131 -5.724 16.064 1.00 92.94 81 TRP A C 1
ATOM 651 O O . TRP A 1 81 ? -9.974 -6.384 15.465 1.00 92.94 81 TRP A O 1
ATOM 661 N N . THR A 1 82 ? -8.298 -4.884 15.461 1.00 90.62 82 THR A N 1
ATOM 662 C CA . THR A 1 82 ? -8.260 -4.652 14.014 1.00 90.62 82 THR A CA 1
ATOM 663 C C . THR A 1 82 ? -6.847 -4.884 13.504 1.00 90.62 82 THR A C 1
ATOM 665 O O . THR A 1 82 ? -5.886 -4.397 14.109 1.00 90.62 82 THR A O 1
ATOM 668 N N . ASP A 1 83 ? -6.730 -5.601 12.392 1.00 93.62 83 ASP A N 1
ATOM 669 C CA . ASP A 1 83 ? -5.461 -5.769 11.697 1.00 93.62 83 ASP A CA 1
ATOM 670 C C . ASP A 1 83 ? -5.150 -4.536 10.844 1.00 93.62 83 ASP A C 1
ATOM 672 O O . ASP A 1 83 ? -6.022 -3.923 10.212 1.00 93.62 83 ASP A O 1
ATOM 676 N N . ILE A 1 84 ? -3.890 -4.116 10.908 1.00 94.75 84 ILE A N 1
ATOM 677 C CA . ILE A 1 84 ? -3.391 -2.885 10.306 1.00 94.75 84 ILE A CA 1
ATOM 678 C C . ILE A 1 84 ? -2.096 -3.189 9.577 1.00 94.75 84 ILE A C 1
ATOM 680 O O . ILE A 1 84 ? -1.152 -3.727 10.151 1.00 94.75 84 ILE A O 1
ATOM 684 N N . LEU A 1 85 ? -2.025 -2.783 8.317 1.00 95.25 85 LEU A N 1
ATOM 685 C CA . LEU A 1 85 ? -0.801 -2.807 7.540 1.00 95.25 85 LEU A CA 1
ATOM 686 C C . LEU A 1 85 ? -0.100 -1.462 7.710 1.00 95.25 85 LEU A C 1
ATOM 688 O O . LEU A 1 85 ? -0.579 -0.432 7.237 1.00 95.25 85 LEU A O 1
ATOM 692 N N . GLU A 1 86 ? 1.039 -1.458 8.395 1.00 95.12 86 GLU A N 1
ATOM 693 C CA . GLU A 1 86 ? 1.892 -0.280 8.451 1.00 95.12 86 GLU A CA 1
ATOM 694 C C . GLU A 1 86 ? 2.889 -0.304 7.290 1.00 95.12 86 GLU A C 1
ATOM 696 O O . GLU A 1 86 ? 3.681 -1.236 7.149 1.00 95.12 86 GLU A O 1
ATOM 701 N N . VAL A 1 87 ? 2.858 0.746 6.477 1.00 92.19 87 VAL A N 1
ATOM 702 C CA . VAL A 1 87 ? 3.725 0.986 5.330 1.00 92.19 87 VAL A CA 1
ATOM 703 C C . VAL A 1 87 ? 4.665 2.134 5.673 1.00 92.19 87 VAL A C 1
ATOM 705 O O . VAL A 1 87 ? 4.269 3.291 5.779 1.00 92.19 87 VAL A O 1
ATOM 708 N N . THR A 1 88 ? 5.934 1.808 5.865 1.00 90.44 88 THR A N 1
ATOM 709 C CA . THR A 1 88 ? 7.009 2.773 6.053 1.00 90.44 88 THR A CA 1
ATOM 710 C C . THR A 1 88 ? 7.683 3.057 4.720 1.00 90.44 88 THR A C 1
ATOM 712 O O . THR A 1 88 ? 8.138 2.153 4.017 1.00 90.44 88 THR A O 1
ATOM 715 N N . TYR A 1 89 ? 7.811 4.338 4.427 1.00 83.19 89 TYR A N 1
ATOM 716 C CA . TYR A 1 89 ? 8.222 4.872 3.150 1.00 83.19 89 TYR A CA 1
ATOM 717 C C . TYR A 1 89 ? 9.325 5.916 3.348 1.00 83.19 89 TYR A C 1
ATOM 719 O O . TYR A 1 89 ? 9.218 6.753 4.239 1.00 83.19 89 TYR A O 1
ATOM 727 N N . ASN A 1 90 ? 10.398 5.867 2.556 1.00 83.75 90 ASN A N 1
ATOM 728 C CA . ASN A 1 90 ? 11.432 6.910 2.554 1.00 83.75 90 ASN A CA 1
ATOM 729 C C . ASN A 1 90 ? 11.630 7.438 1.136 1.00 83.75 90 ASN A C 1
ATOM 731 O O . ASN A 1 90 ? 12.054 6.680 0.260 1.00 83.75 90 ASN A O 1
ATOM 735 N N . THR A 1 91 ? 11.348 8.721 0.922 1.00 73.50 91 THR A N 1
ATOM 736 C CA . THR A 1 91 ? 11.629 9.398 -0.343 1.00 73.50 91 THR A CA 1
ATOM 737 C C . THR A 1 91 ? 13.107 9.776 -0.415 1.00 73.50 91 THR A C 1
ATOM 739 O O . THR A 1 91 ? 13.501 10.808 0.126 1.00 73.50 91 THR A O 1
ATOM 742 N N . ASN A 1 92 ? 13.943 9.019 -1.129 1.00 59.91 92 ASN A N 1
ATOM 743 C CA . ASN A 1 92 ? 15.361 9.386 -1.276 1.00 59.91 92 ASN A CA 1
ATOM 744 C C . ASN A 1 92 ? 15.596 10.510 -2.316 1.00 59.91 92 ASN A C 1
ATOM 746 O O . ASN A 1 92 ? 16.707 10.646 -2.816 1.00 59.91 92 ASN A O 1
ATOM 750 N N . GLY A 1 93 ? 14.571 11.302 -2.658 1.00 54.41 93 GLY A N 1
ATOM 751 C CA . GLY A 1 93 ? 14.623 12.343 -3.698 1.00 54.41 93 GLY A CA 1
ATOM 752 C C . GLY A 1 93 ? 14.123 13.735 -3.287 1.00 54.41 93 GLY A C 1
ATOM 753 O O . GLY A 1 93 ? 14.197 14.645 -4.101 1.00 54.41 93 GLY A O 1
ATOM 754 N N . PHE A 1 94 ? 13.634 13.922 -2.055 1.00 55.06 94 PHE A N 1
ATOM 755 C CA . PHE A 1 94 ? 13.299 15.248 -1.514 1.00 55.06 94 PHE A CA 1
ATOM 756 C C . PHE A 1 94 ? 14.384 15.672 -0.512 1.00 55.06 94 PHE A C 1
ATOM 758 O O . PHE A 1 94 ? 14.946 14.814 0.165 1.00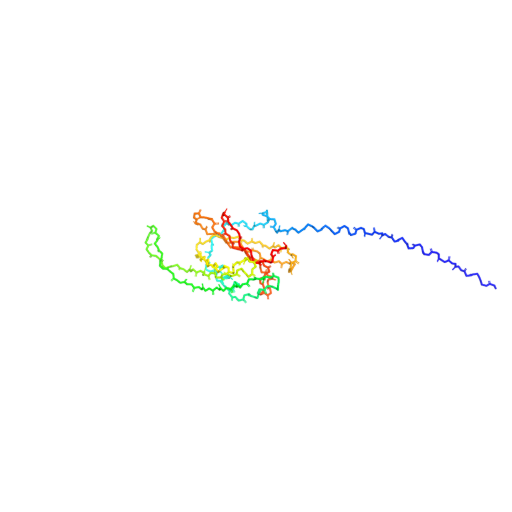 55.06 94 PHE A O 1
ATOM 765 N N . GLU A 1 95 ? 14.686 16.975 -0.429 1.00 49.19 95 GLU A N 1
ATOM 766 C CA . GLU A 1 95 ? 15.872 17.587 0.226 1.00 49.19 95 GLU A CA 1
ATOM 767 C C . GLU A 1 95 ? 16.163 17.152 1.677 1.00 49.19 95 GLU A C 1
ATOM 769 O O . GLU A 1 95 ? 17.260 17.352 2.192 1.00 49.19 95 GLU A O 1
ATOM 774 N N . SER A 1 96 ? 15.217 16.492 2.335 1.00 53.56 96 SER A N 1
ATOM 775 C CA . SER A 1 96 ? 15.466 15.681 3.522 1.00 53.56 96 SER A CA 1
ATOM 776 C C . SER A 1 96 ? 14.754 14.352 3.305 1.00 53.56 96 SER A C 1
ATOM 778 O O . SER A 1 96 ? 13.557 14.361 3.036 1.00 53.56 96 SER A O 1
ATOM 780 N N . GLY A 1 97 ? 15.459 13.219 3.365 1.00 61.91 97 GLY A N 1
ATOM 781 C CA . GLY A 1 97 ? 14.858 11.887 3.227 1.00 61.91 97 GLY A CA 1
ATOM 782 C C . GLY A 1 97 ? 13.793 11.658 4.300 1.00 61.91 97 GLY A C 1
ATOM 783 O O . GLY A 1 97 ? 14.091 11.179 5.397 1.00 61.91 97 GLY A O 1
ATOM 784 N N . GLN A 1 98 ? 12.562 12.085 4.018 1.00 71.38 98 GLN A N 1
ATOM 785 C CA . GLN A 1 98 ? 11.469 12.046 4.968 1.00 71.38 98 GLN A CA 1
ATOM 786 C C . GLN A 1 98 ? 10.938 10.627 5.021 1.00 71.38 98 GLN A C 1
ATOM 788 O O . GLN A 1 98 ? 10.435 10.067 4.044 1.00 71.38 98 GLN A O 1
ATOM 793 N N . LYS A 1 99 ? 11.059 10.049 6.213 1.00 82.44 99 LYS A N 1
ATOM 794 C CA . LYS A 1 99 ? 10.428 8.785 6.540 1.00 82.44 99 LYS A CA 1
ATOM 795 C C . LYS A 1 99 ? 8.959 9.050 6.858 1.00 82.44 99 LYS A C 1
ATOM 797 O O . LYS A 1 99 ? 8.641 9.609 7.904 1.00 82.44 99 LYS A O 1
ATOM 802 N N . VAL A 1 100 ? 8.079 8.617 5.971 1.00 81.50 100 VAL A N 1
ATOM 803 C CA . VAL A 1 100 ? 6.628 8.649 6.157 1.00 81.50 100 VAL A CA 1
ATOM 804 C C . VAL A 1 100 ? 6.181 7.261 6.605 1.00 81.50 100 VAL A C 1
ATOM 806 O O . VAL A 1 100 ? 6.609 6.256 6.044 1.00 81.50 100 VAL A O 1
ATOM 809 N N . SER A 1 101 ? 5.352 7.187 7.644 1.00 86.31 101 SER A N 1
ATOM 810 C CA . SER A 1 101 ? 4.709 5.939 8.062 1.00 86.31 101 SER A CA 1
ATOM 811 C C . SER A 1 101 ? 3.211 6.069 7.866 1.00 86.31 101 SER A C 1
ATOM 813 O O . SER A 1 101 ? 2.616 7.066 8.273 1.00 86.31 101 SER A O 1
ATOM 815 N N . PHE A 1 102 ? 2.622 5.066 7.233 1.00 87.50 102 PHE A N 1
ATOM 816 C CA . PHE A 1 102 ? 1.228 5.050 6.841 1.00 87.50 102 PHE A CA 1
ATOM 817 C C . PHE A 1 102 ? 0.548 3.791 7.368 1.00 87.50 102 PHE A C 1
ATOM 819 O O . PHE A 1 102 ? 1.133 2.717 7.297 1.00 87.50 102 PHE A O 1
ATOM 826 N N . LYS A 1 103 ? -0.664 3.900 7.918 1.00 92.38 103 LYS A N 1
ATOM 827 C CA . LYS A 1 103 ? -1.384 2.767 8.520 1.00 92.38 103 LYS A CA 1
ATOM 828 C C . LYS A 1 103 ? -2.683 2.510 7.773 1.00 92.38 103 LYS A C 1
ATOM 830 O O . LYS A 1 103 ? -3.582 3.341 7.815 1.00 92.38 103 LYS A O 1
ATOM 835 N N . ILE A 1 104 ? -2.779 1.341 7.152 1.00 93.25 104 ILE A N 1
ATOM 836 C CA . ILE A 1 104 ? -3.938 0.890 6.384 1.00 93.25 104 ILE A CA 1
ATOM 837 C C . ILE A 1 104 ? -4.725 -0.104 7.241 1.00 93.25 104 ILE A C 1
ATOM 839 O O . ILE A 1 104 ? -4.230 -1.206 7.481 1.00 93.25 104 ILE A O 1
ATOM 843 N N . PRO A 1 105 ? -5.913 0.250 7.753 1.00 92.12 105 PRO A N 1
ATOM 844 C CA . PRO A 1 105 ? -6.772 -0.709 8.428 1.00 92.12 105 PRO A CA 1
ATOM 845 C C . PRO A 1 105 ? -7.472 -1.616 7.410 1.00 92.12 105 PRO A C 1
ATOM 847 O O . PRO A 1 105 ? -7.758 -1.191 6.292 1.00 92.12 105 PRO A O 1
ATOM 850 N N . MET A 1 106 ? -7.841 -2.824 7.836 1.00 88.94 106 MET A N 1
ATOM 851 C CA . MET A 1 106 ? -8.619 -3.766 7.020 1.00 88.94 106 MET A CA 1
ATOM 852 C C . MET A 1 106 ? -9.979 -3.211 6.556 1.00 88.94 106 MET A C 1
ATOM 854 O O . MET A 1 106 ? -10.546 -3.742 5.635 1.00 88.94 106 MET A O 1
ATOM 858 N N . ILE A 1 107 ? -10.499 -2.115 7.113 1.00 85.75 107 ILE A N 1
ATOM 859 C CA . ILE A 1 107 ? -11.760 -1.486 6.657 1.00 85.75 107 ILE A CA 1
ATOM 860 C C . ILE A 1 107 ? -11.555 -0.357 5.634 1.00 85.75 107 ILE A C 1
ATOM 862 O O . ILE A 1 107 ? -12.485 0.390 5.331 1.00 85.75 107 ILE A O 1
ATOM 866 N N . ALA A 1 108 ? -10.321 -0.140 5.173 1.00 92.75 108 ALA A N 1
ATOM 867 C CA . ALA A 1 108 ? -10.067 0.876 4.163 1.00 92.75 108 ALA A CA 1
ATOM 868 C C . ALA A 1 108 ? -10.746 0.496 2.847 1.00 92.75 108 ALA A C 1
ATOM 870 O O . ALA A 1 108 ? -10.925 -0.682 2.534 1.00 92.75 108 ALA A O 1
ATOM 871 N N . LYS A 1 109 ? -11.111 1.505 2.063 1.00 95.00 109 LYS A N 1
ATOM 872 C CA . LYS A 1 109 ? -11.708 1.261 0.759 1.00 95.00 109 LYS A CA 1
ATOM 873 C C . LYS A 1 109 ? -10.604 1.061 -0.272 1.00 95.00 109 LYS A C 1
ATOM 875 O O . LYS A 1 109 ? -9.551 1.688 -0.172 1.00 95.00 109 LYS A O 1
ATOM 880 N N . TYR A 1 110 ? -10.840 0.227 -1.276 1.00 95.31 110 TYR A N 1
ATOM 881 C CA . TYR A 1 110 ? -9.906 0.013 -2.369 1.00 95.31 110 TYR A CA 1
ATOM 882 C C . TYR A 1 110 ? -10.579 -0.046 -3.746 1.00 95.31 110 TYR A C 1
ATOM 884 O O . TYR A 1 110 ? -11.793 -0.233 -3.888 1.00 95.31 110 TYR A O 1
ATOM 892 N N . GLY A 1 111 ? -9.752 0.137 -4.772 1.00 94.69 111 GLY A N 1
ATOM 893 C CA . GLY A 1 111 ? -10.082 -0.022 -6.180 1.00 94.69 111 GLY A CA 1
ATOM 894 C C . GLY A 1 111 ? -8.940 -0.700 -6.932 1.00 94.69 111 GLY A C 1
ATOM 895 O O . GLY A 1 111 ? -7.767 -0.526 -6.594 1.00 94.69 111 GLY A O 1
ATOM 896 N N . LEU A 1 112 ? -9.294 -1.464 -7.964 1.00 93.25 112 LEU A N 1
ATOM 897 C CA . LEU A 1 112 ? -8.364 -2.197 -8.820 1.00 93.25 112 LEU A CA 1
ATOM 898 C C . LEU A 1 112 ? -8.594 -1.855 -10.285 1.00 93.25 112 LEU A C 1
ATOM 900 O O . LEU A 1 112 ? -9.735 -1.731 -10.731 1.00 93.25 112 LEU A O 1
ATOM 904 N N . LYS A 1 113 ? -7.509 -1.753 -11.048 1.00 91.75 113 LYS A N 1
ATOM 905 C CA . LYS A 1 113 ? -7.562 -1.589 -12.501 1.00 91.75 113 LYS A CA 1
ATOM 906 C C . LYS A 1 113 ? -6.341 -2.221 -13.144 1.00 91.75 113 LYS A C 1
ATOM 908 O O . LYS A 1 113 ? -5.217 -1.977 -12.719 1.00 91.75 113 LYS A O 1
ATOM 913 N N . LYS A 1 114 ? -6.550 -2.982 -14.215 1.00 90.19 114 LYS A N 1
ATOM 914 C CA . LYS A 1 114 ? -5.464 -3.427 -15.095 1.00 90.19 114 LYS A CA 1
ATOM 915 C C . LYS A 1 114 ? -5.286 -2.405 -16.203 1.00 90.19 114 LYS A C 1
ATOM 917 O O . LYS A 1 114 ? -6.257 -2.053 -16.869 1.00 90.19 114 LYS A O 1
ATOM 922 N N . ALA A 1 115 ? -4.066 -1.922 -16.384 1.00 80.31 115 ALA A N 1
ATOM 923 C CA . ALA A 1 115 ? -3.762 -0.902 -17.376 1.00 80.31 115 ALA A CA 1
ATOM 924 C C . ALA A 1 115 ? -2.347 -1.078 -17.924 1.00 80.31 115 ALA A C 1
ATOM 926 O O . ALA A 1 115 ? -1.452 -1.594 -17.248 1.00 80.31 115 ALA A O 1
ATOM 927 N N . ALA A 1 116 ? -2.156 -0.640 -19.166 1.00 81.44 116 ALA A N 1
ATOM 928 C CA . ALA A 1 116 ? -0.824 -0.527 -19.728 1.00 81.44 116 ALA A CA 1
ATOM 929 C C . ALA A 1 116 ? -0.079 0.648 -19.069 1.00 81.44 116 ALA A C 1
ATOM 931 O O . ALA A 1 116 ? -0.658 1.706 -18.843 1.00 81.44 116 ALA A O 1
ATOM 932 N N . ASN A 1 117 ? 1.200 0.465 -18.762 1.00 77.38 117 ASN A N 1
ATOM 933 C CA . ASN A 1 117 ? 2.115 1.492 -18.288 1.00 77.38 117 ASN A CA 1
ATOM 934 C C . ASN A 1 117 ? 3.456 1.381 -19.024 1.00 77.38 117 ASN A C 1
ATOM 936 O O . ASN A 1 117 ? 3.855 0.311 -19.491 1.00 77.38 117 ASN A O 1
ATOM 940 N N . GLN A 1 118 ? 4.175 2.497 -19.076 1.00 78.88 118 GLN A N 1
ATOM 941 C CA . GLN A 1 118 ? 5.441 2.629 -19.802 1.00 78.88 118 GLN A CA 1
ATOM 942 C C . GLN A 1 118 ? 6.595 1.761 -19.264 1.00 78.88 118 GLN A C 1
ATOM 944 O O . GLN A 1 118 ? 7.581 1.564 -19.965 1.00 78.88 118 GLN A O 1
ATOM 949 N N . TRP A 1 119 ? 6.501 1.236 -18.035 1.00 79.88 119 TRP A N 1
ATOM 950 C CA . TRP A 1 119 ? 7.607 0.516 -17.388 1.00 79.88 119 TRP A CA 1
ATOM 951 C C . TRP A 1 119 ? 7.525 -1.005 -17.532 1.00 79.88 119 TRP A C 1
ATOM 953 O O . TRP A 1 119 ? 8.554 -1.671 -17.591 1.00 79.88 119 TRP A O 1
ATOM 963 N N . SER A 1 120 ? 6.316 -1.567 -17.559 1.00 76.81 120 SER A N 1
ATOM 964 C CA . SER A 1 120 ? 6.092 -3.024 -17.535 1.00 76.81 120 SER A CA 1
ATOM 965 C C . SER A 1 120 ? 5.166 -3.540 -18.633 1.00 76.81 120 SER A C 1
ATOM 967 O O . SER A 1 120 ? 4.962 -4.751 -18.735 1.00 76.81 120 SER A O 1
ATOM 969 N N . GLY A 1 121 ? 4.615 -2.660 -19.474 1.00 83.62 121 GLY A N 1
ATOM 970 C CA . GLY A 1 121 ? 3.516 -3.031 -20.355 1.00 83.62 121 GLY A CA 1
ATOM 971 C C . GLY A 1 121 ? 2.248 -3.167 -19.521 1.00 83.62 121 GLY A C 1
ATOM 972 O O . GLY A 1 121 ? 1.792 -2.179 -18.967 1.00 83.62 121 GLY A O 1
ATOM 973 N N . LEU A 1 122 ? 1.674 -4.362 -19.395 1.00 87.31 122 LEU A N 1
ATOM 974 C CA . LEU A 1 122 ? 0.451 -4.565 -18.613 1.00 87.31 122 LEU A CA 1
ATOM 975 C C . LEU A 1 122 ? 0.758 -4.701 -17.111 1.00 87.31 122 LEU A C 1
ATOM 977 O O . LEU A 1 122 ? 1.471 -5.619 -16.713 1.00 87.31 122 LEU A O 1
ATOM 981 N N . GLY A 1 123 ? 0.182 -3.825 -16.287 1.00 90.00 123 GLY A N 1
ATOM 982 C CA . GLY A 1 123 ? 0.256 -3.893 -14.826 1.00 90.00 123 GLY A CA 1
ATOM 983 C C . GLY A 1 123 ? -1.122 -3.836 -14.170 1.00 90.00 123 GLY A C 1
ATOM 984 O O . GLY A 1 123 ? -2.120 -3.489 -14.807 1.00 90.00 123 GLY A O 1
ATOM 985 N N . GLU A 1 124 ? -1.172 -4.177 -12.887 1.00 92.50 124 GLU A N 1
ATOM 986 C CA . GLU A 1 124 ? -2.362 -4.035 -12.047 1.00 92.50 124 GLU A CA 1
ATOM 987 C C . GLU A 1 124 ? -2.121 -2.935 -11.013 1.00 92.50 124 GLU A C 1
ATOM 989 O O . GLU A 1 124 ? -1.154 -2.970 -10.248 1.00 92.50 124 GLU A O 1
ATOM 994 N N . THR A 1 125 ? -2.972 -1.912 -11.066 1.00 92.44 125 THR A N 1
ATOM 995 C CA . THR A 1 125 ? -2.946 -0.741 -10.196 1.00 92.44 125 THR A CA 1
ATOM 996 C C . THR A 1 125 ? -3.981 -0.910 -9.100 1.00 92.44 125 THR A C 1
ATOM 998 O O . THR A 1 125 ? -5.164 -1.131 -9.371 1.00 92.44 125 THR A O 1
ATOM 1001 N N . VAL A 1 126 ? -3.524 -0.752 -7.864 1.00 94.12 126 VAL A N 1
ATOM 1002 C CA . VAL A 1 126 ? -4.333 -0.782 -6.652 1.00 94.12 126 VAL A CA 1
ATOM 1003 C C . VAL A 1 126 ? -4.326 0.612 -6.049 1.00 94.12 126 VAL A C 1
ATOM 1005 O O . VAL A 1 126 ? -3.256 1.179 -5.826 1.00 94.12 126 VAL A O 1
ATOM 1008 N N . LYS A 1 127 ? -5.509 1.150 -5.761 1.00 94.81 127 LYS A N 1
ATOM 1009 C CA . LYS A 1 127 ? -5.682 2.378 -4.981 1.00 94.81 127 LYS A CA 1
ATOM 1010 C C . LYS A 1 127 ? -6.409 2.040 -3.695 1.00 94.81 127 LYS A C 1
ATOM 1012 O O . LYS A 1 127 ? -7.408 1.330 -3.735 1.00 94.81 127 LYS A O 1
ATOM 1017 N N . ILE A 1 128 ? -5.909 2.538 -2.575 1.00 95.06 128 ILE A N 1
ATOM 1018 C CA . ILE A 1 128 ? -6.487 2.331 -1.251 1.00 95.06 128 ILE A CA 1
ATOM 1019 C C . ILE A 1 128 ? -6.695 3.699 -0.610 1.00 95.06 128 ILE A C 1
ATOM 1021 O O . ILE A 1 128 ? -5.748 4.475 -0.505 1.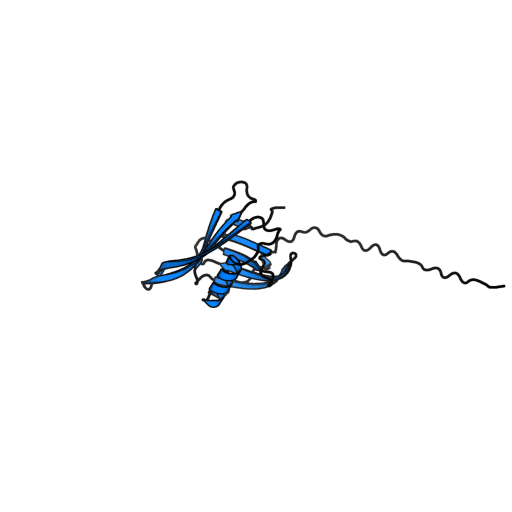00 95.06 128 ILE A O 1
ATOM 1025 N N . GLU A 1 129 ? -7.916 3.983 -0.170 1.00 93.94 129 GLU A N 1
ATOM 1026 C CA . GLU A 1 129 ? -8.309 5.230 0.483 1.00 93.94 129 GLU A CA 1
ATOM 1027 C C . GLU A 1 129 ? -8.687 4.978 1.940 1.00 93.94 129 GLU A C 1
ATOM 1029 O O . GLU A 1 129 ? -9.477 4.090 2.281 1.00 93.94 129 GLU A O 1
ATOM 1034 N N . MET A 1 130 ? -8.098 5.779 2.819 1.00 88.94 130 MET A N 1
ATOM 1035 C CA . MET A 1 130 ? -8.425 5.800 4.231 1.00 88.94 130 MET A CA 1
ATOM 1036 C C . MET A 1 130 ? -9.637 6.706 4.399 1.00 88.94 130 MET A C 1
ATOM 1038 O O . MET A 1 130 ? -9.615 7.860 3.978 1.00 88.94 130 MET A O 1
ATOM 1042 N N . GLY A 1 131 ? -10.686 6.209 5.051 1.00 80.94 131 GLY A N 1
ATOM 1043 C CA . GLY A 1 131 ? -11.875 7.000 5.390 1.00 80.94 131 GLY A CA 1
ATOM 1044 C C . GLY A 1 131 ? -11.632 8.032 6.500 1.00 80.94 131 GLY A C 1
ATOM 1045 O O . GLY A 1 131 ? -12.467 8.170 7.389 1.00 80.94 131 GLY A O 1
ATOM 1046 N N . ASP A 1 132 ? -10.472 8.694 6.511 1.00 84.06 132 ASP A N 1
ATOM 1047 C CA . ASP A 1 132 ? -10.110 9.720 7.485 1.00 84.06 132 ASP A CA 1
ATOM 1048 C C . ASP A 1 132 ? -10.345 11.143 6.954 1.00 84.06 132 ASP A C 1
ATOM 1050 O O . ASP A 1 132 ? -10.599 11.367 5.775 1.00 84.06 132 ASP A O 1
ATOM 1054 N N . TYR A 1 133 ? -10.262 12.130 7.850 1.00 83.56 133 TYR A N 1
ATOM 1055 C CA . TYR A 1 133 ? -10.560 13.533 7.542 1.00 83.56 133 TYR A CA 1
ATOM 1056 C C . TYR A 1 133 ? -9.656 14.158 6.463 1.00 83.56 133 TYR A C 1
ATOM 1058 O O . TYR A 1 133 ? -10.035 15.138 5.817 1.00 83.56 133 TYR A O 1
ATOM 1066 N N . TYR A 1 134 ? -8.441 13.639 6.297 1.00 84.19 134 TYR A N 1
ATOM 1067 C CA . TYR A 1 134 ? -7.479 14.162 5.332 1.00 84.19 134 TYR A CA 1
ATOM 1068 C C . TYR A 1 134 ? -7.504 13.392 4.011 1.00 84.19 134 TYR A C 1
ATOM 1070 O O . TYR A 1 134 ? -6.764 13.775 3.104 1.00 84.19 134 TYR A O 1
ATOM 1078 N N . GLU A 1 135 ? -8.365 12.376 3.892 1.00 87.94 135 GLU A N 1
ATOM 1079 C CA . GLU A 1 135 ? -8.518 11.535 2.705 1.00 87.94 135 GLU A CA 1
ATOM 1080 C C . GLU A 1 135 ? -7.170 10.950 2.287 1.00 87.94 135 GLU A C 1
ATOM 1082 O O . GLU A 1 135 ? -6.721 11.100 1.150 1.00 87.94 135 GLU A O 1
ATOM 1087 N N . HIS A 1 136 ? -6.449 10.360 3.243 1.00 90.19 136 HIS A N 1
ATOM 1088 C CA . HIS A 1 136 ? -5.177 9.748 2.901 1.00 90.19 136 HIS A CA 1
ATOM 1089 C C . HIS A 1 136 ? -5.360 8.549 1.974 1.00 90.19 136 HIS A C 1
ATOM 1091 O O . HIS A 1 136 ? -6.316 7.785 2.094 1.00 90.19 136 HIS A O 1
ATOM 1097 N N . TRP A 1 137 ? -4.389 8.332 1.097 1.00 92.88 137 TRP A N 1
ATOM 1098 C CA . TRP A 1 137 ? -4.434 7.253 0.128 1.00 92.88 137 TRP A CA 1
ATOM 1099 C C . TRP A 1 137 ? -3.047 6.702 -0.200 1.00 92.88 137 TRP A C 1
ATOM 1101 O O . TRP A 1 137 ? -2.017 7.360 -0.030 1.00 92.88 137 TRP A O 1
ATOM 1111 N N . LEU A 1 138 ? -3.042 5.466 -0.688 1.00 92.94 138 LEU A N 1
ATOM 1112 C CA . LEU A 1 138 ? -1.878 4.768 -1.215 1.00 92.94 138 LEU A CA 1
ATOM 1113 C C . LEU A 1 138 ? -2.258 4.150 -2.562 1.00 92.94 138 LEU A C 1
ATOM 1115 O O . LEU A 1 138 ? -3.230 3.404 -2.651 1.00 92.94 138 LEU A O 1
ATOM 1119 N N . THR A 1 139 ? -1.476 4.447 -3.595 1.00 92.50 139 THR A N 1
ATOM 1120 C CA . THR A 1 139 ? -1.656 3.889 -4.938 1.00 92.50 139 THR A CA 1
ATOM 1121 C C . THR A 1 139 ? -0.376 3.198 -5.358 1.00 92.50 139 THR A C 1
ATOM 1123 O O . THR A 1 139 ? 0.696 3.791 -5.272 1.00 92.50 139 THR A O 1
ATOM 1126 N N . PHE A 1 140 ? -0.457 1.963 -5.836 1.00 93.00 140 PHE A N 1
ATOM 1127 C CA . PHE A 1 140 ? 0.700 1.253 -6.370 1.00 93.00 140 PHE A CA 1
ATOM 1128 C C . PHE A 1 140 ? 0.339 0.423 -7.592 1.00 93.00 140 PHE A C 1
ATOM 1130 O O . PHE A 1 140 ? -0.806 0.016 -7.758 1.00 93.00 140 PHE A O 1
ATOM 1137 N N . THR A 1 141 ? 1.338 0.141 -8.422 1.00 93.19 141 THR A N 1
ATOM 1138 C CA . THR A 1 141 ? 1.206 -0.753 -9.575 1.00 93.19 141 THR A CA 1
ATOM 1139 C C . THR A 1 141 ? 2.258 -1.844 -9.486 1.00 93.19 141 THR A C 1
ATOM 1141 O O . THR A 1 141 ? 3.441 -1.554 -9.266 1.00 93.19 141 THR A O 1
ATOM 1144 N N . HIS A 1 142 ? 1.840 -3.092 -9.691 1.00 93.12 142 HIS A N 1
ATOM 1145 C CA . HIS A 1 142 ? 2.738 -4.237 -9.828 1.00 93.12 142 HIS A CA 1
ATOM 1146 C C . HIS A 1 142 ? 2.648 -4.848 -11.229 1.00 93.12 142 HIS A C 1
ATOM 1148 O O . HIS A 1 142 ? 1.608 -4.816 -11.887 1.00 93.12 142 HIS A O 1
ATOM 1154 N N . ASP A 1 143 ? 3.761 -5.420 -11.682 1.00 91.56 143 ASP A N 1
ATOM 1155 C CA . ASP A 1 143 ? 3.928 -5.996 -13.025 1.00 91.56 143 ASP A CA 1
ATOM 1156 C C . ASP A 1 143 ? 3.447 -7.458 -13.147 1.00 91.56 143 ASP A C 1
ATOM 1158 O O . ASP A 1 143 ? 3.649 -8.107 -14.173 1.00 91.56 143 ASP A O 1
ATOM 1162 N N . GLY A 1 144 ? 2.884 -8.023 -12.073 1.00 87.81 144 GLY A N 1
ATOM 1163 C CA . GLY A 1 144 ? 2.508 -9.442 -11.983 1.00 87.81 144 GLY A CA 1
ATOM 1164 C C . GLY A 1 144 ? 3.687 -10.428 -11.913 1.00 87.81 144 GLY A C 1
ATOM 1165 O O . GLY A 1 144 ? 3.468 -11.626 -11.752 1.00 87.81 144 GLY A O 1
ATOM 1166 N N . LYS A 1 145 ? 4.935 -9.948 -11.987 1.00 88.44 145 LYS A N 1
ATOM 1167 C CA . LYS A 1 145 ? 6.180 -10.736 -11.910 1.00 88.44 145 LYS A CA 1
ATOM 1168 C C . LYS A 1 145 ? 6.921 -10.538 -10.584 1.00 88.44 145 LYS A C 1
ATOM 1170 O O . LYS A 1 145 ? 8.020 -11.059 -10.406 1.00 88.44 145 LYS A O 1
ATOM 1175 N N . GLY A 1 146 ? 6.311 -9.809 -9.650 1.00 86.81 146 GLY A N 1
ATOM 1176 C CA . GLY A 1 146 ? 6.844 -9.554 -8.313 1.00 86.81 146 GLY A CA 1
ATOM 1177 C C . GLY A 1 146 ? 7.579 -8.221 -8.173 1.00 86.81 146 GLY A C 1
ATOM 1178 O O . GLY A 1 146 ? 8.230 -8.010 -7.148 1.00 86.81 146 GLY A O 1
ATOM 1179 N N . SER A 1 147 ? 7.479 -7.320 -9.157 1.00 92.50 147 SER A N 1
ATOM 1180 C CA . SER A 1 147 ? 8.037 -5.970 -9.050 1.00 92.50 147 SER A CA 1
ATOM 1181 C C . SER A 1 147 ? 6.946 -4.929 -8.821 1.00 92.50 147 SER A C 1
ATOM 1183 O O . SER A 1 147 ? 5.888 -4.971 -9.450 1.00 92.50 147 SER A O 1
ATOM 1185 N N . LEU A 1 148 ? 7.235 -3.942 -7.973 1.00 93.12 148 LEU A N 1
ATOM 1186 C CA . LEU A 1 148 ? 6.502 -2.678 -7.969 1.00 93.12 148 LEU A CA 1
ATOM 1187 C C . LEU A 1 148 ? 7.135 -1.761 -9.006 1.00 93.12 148 LEU A C 1
ATOM 1189 O O . LEU A 1 148 ? 8.358 -1.615 -9.053 1.00 93.12 148 LEU A O 1
ATOM 1193 N N . VAL A 1 149 ? 6.300 -1.157 -9.842 1.00 90.81 149 VAL A N 1
ATOM 1194 C CA . VAL A 1 149 ? 6.724 -0.211 -10.889 1.00 90.81 149 VAL A CA 1
ATOM 1195 C C . VAL A 1 149 ? 6.248 1.208 -10.607 1.00 90.81 149 VAL A C 1
ATOM 1197 O O . VAL A 1 149 ? 6.750 2.156 -11.20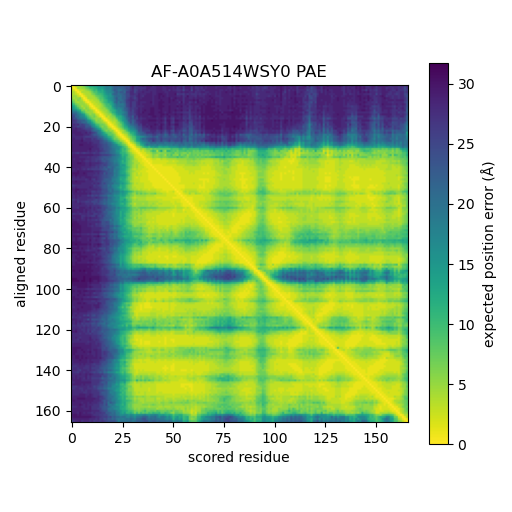4 1.00 90.81 149 VAL A O 1
ATOM 1200 N N . TYR A 1 150 ? 5.302 1.356 -9.685 1.00 89.06 150 TYR A N 1
ATOM 1201 C CA . TYR A 1 150 ? 4.753 2.631 -9.263 1.00 89.06 150 TYR A CA 1
ATOM 1202 C C . TYR A 1 150 ? 4.285 2.525 -7.815 1.00 89.06 150 TYR A C 1
ATOM 1204 O O . TYR A 1 150 ? 3.734 1.499 -7.414 1.00 89.06 150 TYR A O 1
ATOM 1212 N N . LEU A 1 151 ? 4.508 3.580 -7.036 1.00 89.69 151 LEU A N 1
ATOM 1213 C CA . LEU A 1 151 ? 4.002 3.714 -5.676 1.00 89.69 151 LEU A CA 1
ATOM 1214 C C . LEU A 1 151 ? 3.916 5.198 -5.332 1.00 89.69 151 LEU A C 1
ATOM 1216 O O . LEU A 1 151 ? 4.932 5.886 -5.345 1.00 89.69 151 LEU A O 1
ATOM 1220 N N . ASN A 1 152 ? 2.734 5.657 -4.949 1.00 88.50 152 ASN A N 1
ATOM 1221 C CA . ASN A 1 152 ? 2.497 6.984 -4.413 1.00 88.50 152 ASN A CA 1
ATOM 1222 C C . ASN A 1 152 ? 1.739 6.871 -3.094 1.00 88.50 152 ASN A C 1
ATOM 1224 O O . ASN A 1 152 ? 0.824 6.061 -2.951 1.00 88.50 152 ASN A O 1
ATOM 1228 N N . ILE A 1 153 ? 2.109 7.724 -2.146 1.00 88.44 153 ILE A N 1
ATOM 1229 C CA . ILE A 1 153 ? 1.369 7.925 -0.902 1.00 88.44 153 ILE A CA 1
ATOM 1230 C C . ILE A 1 153 ? 0.966 9.386 -0.860 1.00 88.44 153 ILE A C 1
ATOM 1232 O O . ILE A 1 153 ? 1.776 10.257 -1.174 1.00 88.44 153 ILE A O 1
ATOM 1236 N N . GLY A 1 154 ? -0.263 9.678 -0.472 1.00 87.25 154 GLY A N 1
ATOM 1237 C CA . GLY A 1 154 ? -0.729 11.050 -0.440 1.00 87.25 154 GLY A CA 1
ATOM 1238 C C . GLY A 1 154 ? -1.939 11.253 0.445 1.00 87.25 154 GLY A C 1
ATOM 1239 O O . GLY A 1 154 ? -2.375 10.368 1.178 1.00 87.25 154 GLY A O 1
ATOM 1240 N N . ASN A 1 155 ? -2.437 12.475 0.393 1.00 87.38 155 ASN A N 1
ATOM 1241 C CA . ASN A 1 155 ? -3.701 12.898 0.966 1.00 87.38 155 ASN A CA 1
ATOM 1242 C C . ASN A 1 155 ? -4.231 14.088 0.163 1.00 87.38 155 ASN A C 1
ATOM 1244 O O . ASN A 1 155 ? -3.621 14.488 -0.832 1.00 87.38 155 ASN A O 1
ATOM 1248 N N . ARG A 1 156 ? -5.332 14.699 0.606 1.00 82.25 156 ARG A N 1
ATOM 1249 C CA . ARG A 1 156 ? -5.927 15.856 -0.085 1.00 82.25 156 ARG A CA 1
ATOM 1250 C C . ARG A 1 156 ? -5.001 17.077 -0.233 1.00 82.25 156 ARG A C 1
ATOM 1252 O O . ARG A 1 156 ? -5.325 17.998 -0.973 1.00 82.25 156 ARG A O 1
ATOM 1259 N N . LEU A 1 157 ? -3.894 17.142 0.515 1.00 80.38 157 LEU A N 1
ATOM 1260 C CA . LEU A 1 157 ? -2.990 18.298 0.557 1.00 80.38 157 LEU A CA 1
ATOM 1261 C C . LEU A 1 157 ? -1.660 18.055 -0.158 1.00 80.38 157 LEU A C 1
ATOM 1263 O O . LEU A 1 157 ? -1.064 19.005 -0.664 1.00 80.38 157 LEU A O 1
ATOM 1267 N N . ARG A 1 158 ? -1.129 16.828 -0.111 1.00 80.88 158 ARG A N 1
ATOM 1268 C CA . ARG A 1 158 ? 0.232 16.515 -0.566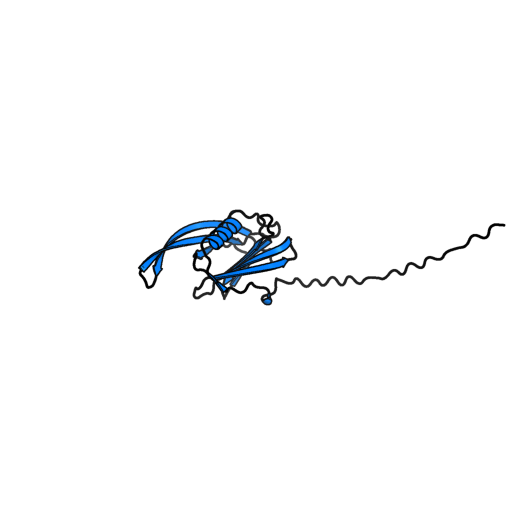 1.00 80.88 158 ARG A CA 1
ATOM 1269 C C . ARG A 1 158 ? 0.331 15.108 -1.138 1.00 80.88 158 ARG A C 1
ATOM 1271 O O . ARG A 1 158 ? -0.348 14.192 -0.683 1.00 80.88 158 ARG A O 1
ATOM 1278 N N . VAL A 1 159 ? 1.259 14.946 -2.079 1.00 82.56 159 VAL A N 1
ATOM 1279 C CA . VAL A 1 159 ? 1.624 13.662 -2.684 1.00 82.56 159 VAL A CA 1
ATOM 1280 C C . VAL A 1 159 ? 3.118 13.427 -2.503 1.00 82.56 159 VAL A C 1
ATOM 1282 O O . VAL A 1 159 ? 3.930 14.314 -2.754 1.00 82.56 159 VAL A O 1
ATOM 1285 N N . PHE A 1 160 ? 3.471 12.218 -2.083 1.00 81.38 160 PHE A N 1
ATOM 1286 C CA . PHE A 1 160 ? 4.831 11.734 -1.885 1.00 81.38 160 PHE A CA 1
ATOM 1287 C C . PHE A 1 160 ? 5.086 10.583 -2.864 1.00 81.38 160 PHE A C 1
ATOM 1289 O O . PHE A 1 160 ? 4.834 9.418 -2.535 1.00 81.38 160 PHE A O 1
ATOM 1296 N N . PRO A 1 161 ? 5.539 10.880 -4.092 1.00 80.00 161 PRO A N 1
ATOM 1297 C CA . PRO A 1 161 ? 5.712 9.853 -5.101 1.00 80.00 161 PRO A CA 1
ATOM 1298 C C . PRO A 1 161 ? 7.009 9.057 -4.904 1.00 80.00 161 PRO A C 1
ATOM 1300 O O . PRO A 1 161 ? 8.012 9.597 -4.428 1.00 80.00 161 PRO A O 1
ATOM 1303 N N . CYS A 1 162 ? 7.009 7.777 -5.291 1.00 78.44 162 CYS A N 1
ATOM 1304 C CA . CYS A 1 162 ? 8.205 6.923 -5.360 1.00 78.44 162 CYS A CA 1
ATOM 1305 C C . CYS A 1 162 ? 8.798 6.923 -6.763 1.00 78.44 162 CYS A C 1
ATOM 1307 O O . CYS A 1 162 ? 8.888 5.900 -7.441 1.00 78.44 162 CYS A O 1
ATOM 1309 N N . GLN A 1 163 ? 9.217 8.102 -7.202 1.00 71.75 163 GLN A N 1
ATOM 1310 C CA . GLN A 1 163 ? 9.901 8.279 -8.473 1.00 71.75 163 GLN A CA 1
ATOM 1311 C C . GLN A 1 163 ? 10.886 9.437 -8.383 1.00 71.75 163 GLN A C 1
ATOM 1313 O O . GLN A 1 163 ? 10.796 10.279 -7.488 1.00 71.75 163 GLN A O 1
ATOM 1318 N N . VAL A 1 164 ? 11.837 9.457 -9.311 1.00 55.44 164 VAL A N 1
ATOM 1319 C CA . VAL A 1 164 ? 12.724 10.604 -9.502 1.00 55.44 164 VAL A CA 1
ATOM 1320 C C . VAL A 1 164 ? 11.866 11.771 -10.011 1.00 55.44 164 VAL A C 1
ATOM 1322 O O . VAL A 1 164 ? 11.153 11.574 -10.998 1.00 55.44 164 VAL A O 1
ATOM 1325 N N . PRO A 1 165 ? 11.867 12.947 -9.356 1.00 51.94 165 PRO A N 1
ATOM 1326 C CA . PRO A 1 165 ? 11.377 14.154 -10.007 1.00 51.94 165 PRO A CA 1
ATOM 1327 C C . PRO A 1 165 ? 12.281 14.402 -11.219 1.00 51.94 165 PRO A C 1
ATOM 1329 O O . PRO A 1 165 ? 13.499 14.471 -11.058 1.00 51.94 165 PRO A O 1
ATOM 1332 N N . TYR A 1 166 ? 11.699 14.412 -12.416 1.00 50.84 166 TYR A N 1
ATOM 1333 C CA . TYR A 1 166 ? 12.419 14.796 -13.630 1.00 50.84 166 TYR A CA 1
ATOM 1334 C C . TYR A 1 166 ? 12.834 16.264 -13.556 1.00 50.84 166 TYR A C 1
ATOM 1336 O O . TYR A 1 166 ? 12.036 17.062 -13.009 1.00 50.84 166 TYR A O 1
#

Foldseek 3Di:
DDDDDDDDDDDPPPPPDPPPPPPPCPPDPVVDFDFDAQADPVNVVVVQCLQDQFAEDPQQQKDKHKDKDWDFDQDPVGTDIWIKIKIWMFAPAPPDRDTDIDIATSGWTKGWDWDQDPPQG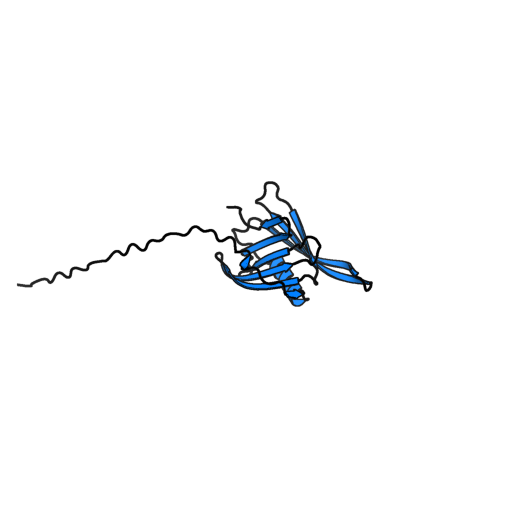TWIKMKTWDPDPQGWIWIWIDNVPRHTHWIWTDTNPDIDTRGHDD

Sequence (166 aa):
MMMIRWIVFLFVLGAVTDEIAFGQEVPFINDDPSVQQELDQDMFDFVAKTLGSAKLSPHMKCTLKTRTLRELRRFSDGEKWTDILEVTYNTNGFESGQKVSFKIPMIAKYGLKKAANQWSGLGETVKIEMGDYYEHWLTFTHDGKGSLVYLNIGNRLRVFPCQVPY

Secondary structure (DSSP, 8-state):
-------------------------PPPGGGPPP--EE--HHHHHHHHHHHHHPEEPTT--EEEEEEEEEEEEEETTEEEEEEEEEEEEEETTSSS--EEEEEEETT-EEEEEEEEETTTEEEEEEEEE--STT--EEEEEE-SSSEEEEEEEE-S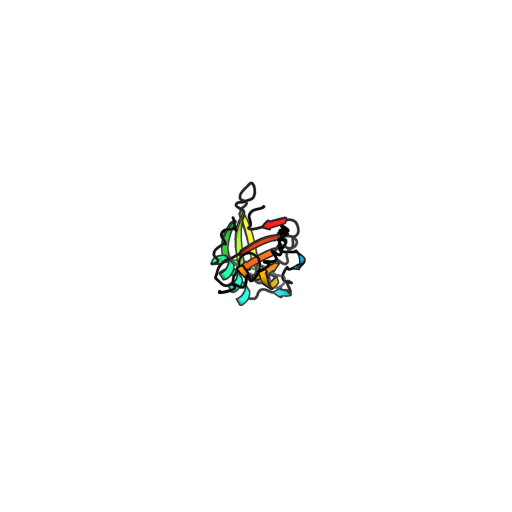S-EEESS---

Solvent-accessible surface area (backbone atoms only — not comparable to full-atom values): 9920 Å² total; per-residue (Å²): 138,87,83,82,83,84,82,84,79,82,79,79,80,74,81,76,78,79,76,76,76,86,65,84,74,66,82,52,86,86,70,62,41,68,66,80,39,65,39,47,72,69,55,42,51,49,50,51,49,50,65,56,67,38,44,71,34,93,68,39,50,46,51,77,46,54,48,82,46,78,44,84,41,80,53,100,91,45,78,42,81,42,53,28,42,35,40,36,37,30,36,70,73,49,104,60,68,51,74,45,76,45,76,46,48,46,79,25,31,27,14,70,40,77,45,78,44,98,88,64,44,62,28,44,34,40,30,36,40,40,95,52,97,56,47,35,35,43,36,36,26,32,47,86,79,53,33,33,76,42,42,37,38,37,36,81,86,51,76,53,59,39,48,67,84,128

pLDDT: mean 79.05, std 18.51, range [35.69, 95.69]

Radius of gyration: 23.82 Å; Cα contacts (8 Å, |Δi|>4): 297; chains: 1; bounding box: 45×30×100 Å

Mean predicted aligned error: 11.29 Å